Protein AF-A0A7J3S0I8-F1 (afdb_monomer)

Foldseek 3Di:
DDDPPDPPPFDFQFQDVVCDPVSVVVRVVSVCVRVVVVQWPDKDFPDWDDDPQKIKTKMKTWHWQALCDPLLVVCHQATEIDMWIKIFMAGNRRGTDDMDTGDCDPVNSVVVSVVNSVCVVVVQEAEDDAPDDDDLVVSVVVNNQKYWDQDPVRHTYIDGSDD

Mean predicted aligned error: 7.61 Å

Secondary structure (DSSP, 8-state):
-------------B--SS--HHHHHHHHHHHHHHTT-TTEEEEEEEEEEEETTEEEEEEEEEEEEE---GGGGGGTT-EEEEEEEEEEEE-TTSBEEEEEEE---HHHHHHHHHHHHHHHHTT-EEEPPTT----HHHHHHTT--EEEEE-TTS-EEEEE---

pLDDT: mean 85.84, std 11.59, range [38.56, 96.19]

Solvent-accessible surface area (backbone atoms only — not comparable to full-atom values): 9451 Å² total; per-residue (Å²): 133,85,81,79,70,76,73,75,77,72,58,98,48,64,60,54,87,69,78,40,77,78,43,41,54,60,43,50,53,50,51,23,62,73,68,72,43,72,75,46,77,45,74,46,79,74,45,76,48,77,59,91,64,29,41,38,41,35,32,40,32,30,34,74,41,76,37,80,46,89,71,28,61,92,47,45,73,26,33,44,78,50,68,31,40,38,39,40,32,22,41,77,88,24,40,48,75,51,73,49,78,47,70,76,45,73,66,56,52,50,51,50,50,51,55,50,30,50,33,49,77,66,62,22,59,40,78,56,59,88,92,57,82,81,60,48,70,60,30,49,75,70,57,23,54,26,37,32,42,69,47,100,85,72,48,34,32,71,46,69,50,79,130

Nearest PDB structures (foldseek):
  5tph-assembly1_A  TM=5.596E-01  e=6.361E-02  synthetic construct
  4qa8-assembly1_A  TM=3.383E-01  e=7.679E-02  Mycobacterium tuberculosis variant bovis AF2122/97
  5iox-assembly1_A  TM=4.523E-01  e=4.737E-01  Xanthomonas campestris pv. campestris str. ATCC 33913
  3cnx-assembly1_B  TM=3.633E-01  e=4.448E-01  Streptomyces avermitilis
  3gkm-assembly1_A  TM=4.299E-01  e=1.006E+00  Xanthomonas campestris pv. campestris

Radius of gyration: 20.2 Å; Cα contacts (8 Å, |Δi|>4): 266; chains: 1; bounding box: 62×32×52 Å

Sequence (163 aa):
MPDNKEREKVPDIRLPIPLTEPGASGFLDAVKREFGLEEVVDMKIAGQAFRGAQTIVYLHFLRDIPLDDERMGGASGVVAQLGGSLTLTFDADGRLISYGLEDVTEEAIQMEKDAIAELVQGDKLYFAGPDEEIDTGELISKKKPFYVQEDELGKKRIFRTSA

Structure (mmCIF, N/CA/C/O backbone):
data_AF-A0A7J3S0I8-F1
#
_entry.id   AF-A0A7J3S0I8-F1
#
loop_
_atom_site.group_PDB
_atom_site.id
_atom_site.type_symbol
_atom_site.label_atom_id
_atom_site.label_alt_id
_atom_site.label_comp_id
_atom_site.label_asym_id
_atom_site.label_entity_id
_atom_site.label_seq_id
_atom_site.pdbx_PDB_ins_code
_atom_site.Cartn_x
_atom_site.Cartn_y
_atom_site.Cartn_z
_atom_site.occupancy
_atom_site.B_iso_or_equiv
_atom_site.auth_seq_id
_atom_site.auth_comp_id
_atom_site.auth_asym_id
_atom_site.auth_atom_id
_atom_site.pdbx_PDB_model_num
ATOM 1 N N . MET A 1 1 ? 38.806 -12.768 -2.638 1.00 38.56 1 MET A N 1
ATOM 2 C CA . MET A 1 1 ? 37.909 -13.207 -3.725 1.00 38.56 1 MET A CA 1
ATOM 3 C C . MET A 1 1 ? 36.570 -12.561 -3.443 1.00 38.56 1 MET A C 1
ATOM 5 O O . MET A 1 1 ? 36.117 -12.742 -2.323 1.00 38.56 1 MET A O 1
ATOM 9 N N . PRO A 1 2 ? 36.007 -11.717 -4.318 1.00 40.50 2 PRO A N 1
ATOM 10 C CA . PRO A 1 2 ? 34.693 -11.160 -4.047 1.00 40.50 2 PRO A CA 1
ATOM 11 C C . PRO A 1 2 ? 33.632 -12.227 -4.331 1.00 40.50 2 PRO A C 1
ATOM 13 O O . PRO A 1 2 ? 33.633 -12.838 -5.400 1.00 40.50 2 PRO A O 1
ATOM 16 N N . ASP A 1 3 ? 32.780 -12.450 -3.334 1.00 39.78 3 ASP A N 1
ATOM 17 C CA . ASP A 1 3 ? 31.555 -13.235 -3.383 1.00 39.78 3 ASP A CA 1
ATOM 18 C C . ASP A 1 3 ? 30.764 -12.967 -4.663 1.00 39.78 3 ASP A C 1
ATOM 20 O O . ASP A 1 3 ? 30.320 -11.850 -4.947 1.00 39.78 3 ASP A O 1
ATOM 24 N N . ASN A 1 4 ? 30.598 -14.031 -5.440 1.00 40.88 4 ASN A N 1
ATOM 25 C CA . ASN A 1 4 ? 29.730 -14.087 -6.597 1.00 40.88 4 ASN A CA 1
ATOM 26 C C . ASN A 1 4 ? 28.284 -14.077 -6.081 1.00 40.88 4 ASN A C 1
ATOM 28 O O . ASN A 1 4 ? 27.683 -15.136 -5.930 1.00 40.88 4 ASN A O 1
ATOM 32 N N . LYS A 1 5 ? 27.754 -12.888 -5.749 1.00 44.72 5 LYS A N 1
ATOM 33 C CA . LYS A 1 5 ? 26.318 -12.696 -5.509 1.00 44.72 5 LYS A CA 1
ATOM 34 C C . LYS A 1 5 ? 25.595 -13.261 -6.725 1.00 44.72 5 LYS A C 1
ATOM 36 O O . LYS A 1 5 ? 25.745 -12.718 -7.823 1.00 44.72 5 LYS A O 1
ATOM 41 N N . GLU A 1 6 ? 24.888 -14.372 -6.540 1.00 43.31 6 GLU A N 1
ATOM 42 C CA . GLU A 1 6 ? 23.960 -14.902 -7.529 1.00 43.31 6 GLU A CA 1
ATOM 43 C C . GLU A 1 6 ? 23.133 -13.724 -8.034 1.00 43.31 6 GLU A C 1
ATOM 45 O O . GLU A 1 6 ? 22.480 -13.029 -7.257 1.00 43.31 6 GLU A O 1
ATOM 50 N N . ARG A 1 7 ? 23.270 -13.404 -9.324 1.00 50.88 7 ARG A N 1
ATOM 51 C CA . ARG A 1 7 ? 22.432 -12.383 -9.940 1.00 50.88 7 ARG A CA 1
ATOM 52 C C . ARG A 1 7 ? 21.016 -12.921 -9.834 1.00 50.88 7 ARG A C 1
ATOM 54 O O . ARG A 1 7 ? 20.703 -13.873 -10.550 1.00 50.88 7 ARG A O 1
ATOM 61 N N . GLU A 1 8 ? 20.209 -12.356 -8.938 1.00 59.09 8 GLU A N 1
ATOM 62 C CA . GLU A 1 8 ? 18.772 -12.606 -8.921 1.00 59.09 8 GLU A CA 1
ATOM 63 C C . GLU A 1 8 ? 18.282 -12.497 -10.362 1.00 59.09 8 GLU A C 1
ATOM 65 O O . GLU A 1 8 ? 18.530 -11.509 -11.065 1.00 59.09 8 GLU A O 1
ATOM 70 N N . LYS A 1 9 ? 17.715 -13.597 -10.852 1.00 74.56 9 LYS A N 1
ATOM 71 C CA . LYS A 1 9 ? 17.260 -13.693 -12.227 1.00 74.56 9 LYS A CA 1
ATOM 72 C C . LYS A 1 9 ? 16.147 -12.667 -12.388 1.00 74.56 9 LYS A C 1
ATOM 74 O O . LYS A 1 9 ? 15.089 -12.819 -11.790 1.00 74.56 9 LYS A O 1
ATOM 79 N N . VAL A 1 10 ? 16.399 -11.631 -13.185 1.00 81.25 10 VAL A N 1
ATOM 80 C CA . VAL A 1 10 ? 15.399 -10.598 -13.461 1.00 81.25 10 VAL A CA 1
ATOM 81 C C . VAL A 1 10 ? 14.159 -11.276 -14.063 1.00 81.25 10 VAL A C 1
ATOM 83 O O . VAL A 1 10 ? 14.316 -12.019 -15.042 1.00 81.25 10 VAL A O 1
ATOM 86 N N . PRO A 1 11 ? 12.959 -11.078 -13.485 1.00 83.19 11 PRO A N 1
ATOM 87 C CA . PRO A 1 11 ? 11.741 -11.694 -13.994 1.00 83.19 11 PRO A CA 1
ATOM 88 C C . PRO A 1 11 ? 11.449 -11.309 -15.445 1.00 83.19 11 PRO A C 1
ATOM 90 O O . PRO A 1 11 ? 11.776 -10.202 -15.884 1.00 83.19 11 PRO A O 1
ATOM 93 N N . ASP A 1 12 ? 10.808 -12.203 -16.203 1.00 87.31 12 ASP A N 1
ATOM 94 C CA . ASP A 1 12 ? 10.492 -11.945 -17.613 1.00 87.31 12 ASP A CA 1
ATOM 95 C C . ASP A 1 12 ? 9.204 -11.127 -17.752 1.00 87.31 12 ASP A C 1
ATOM 97 O O . ASP A 1 12 ? 8.160 -11.606 -18.191 1.00 87.31 12 ASP A O 1
ATOM 101 N N . ILE A 1 13 ? 9.289 -9.860 -17.353 1.00 87.81 13 ILE A N 1
ATOM 102 C CA . ILE A 1 13 ? 8.212 -8.883 -17.496 1.00 87.81 13 ILE A CA 1
ATOM 103 C C . ILE A 1 13 ? 8.483 -8.027 -18.733 1.00 87.81 13 ILE A C 1
ATOM 105 O O . ILE A 1 13 ? 9.618 -7.619 -19.018 1.00 87.81 13 ILE A O 1
ATOM 109 N N . ARG A 1 14 ? 7.416 -7.749 -19.486 1.00 88.94 14 ARG A N 1
ATOM 110 C CA . ARG A 1 14 ? 7.434 -6.838 -20.631 1.00 88.94 14 ARG A CA 1
ATOM 111 C C . ARG A 1 14 ? 6.562 -5.630 -20.346 1.00 88.94 14 ARG A C 1
ATOM 113 O O . ARG A 1 14 ? 5.413 -5.776 -19.937 1.00 88.94 14 ARG A O 1
ATOM 120 N N . LEU A 1 15 ? 7.113 -4.449 -20.591 1.00 87.06 15 LEU A N 1
ATOM 121 C CA . LEU A 1 15 ? 6.359 -3.208 -20.544 1.00 87.06 15 LEU A CA 1
ATOM 122 C C . LEU A 1 15 ? 5.409 -3.154 -21.752 1.00 87.06 15 LEU A C 1
ATOM 124 O O . LEU A 1 15 ? 5.890 -3.192 -22.888 1.00 87.06 15 LEU A O 1
ATOM 128 N N . PRO A 1 16 ? 4.083 -3.042 -21.559 1.00 79.38 16 PRO A N 1
ATOM 129 C CA . PRO A 1 16 ? 3.187 -2.798 -22.676 1.00 79.38 16 PRO A CA 1
ATOM 130 C C . PRO A 1 16 ? 3.423 -1.383 -23.210 1.00 79.38 16 PRO A C 1
ATOM 132 O O . PRO A 1 16 ? 3.411 -0.404 -22.462 1.00 79.38 16 PRO A O 1
ATOM 135 N N . ILE A 1 17 ? 3.635 -1.271 -24.520 1.00 68.56 17 ILE A N 1
ATOM 136 C CA . ILE A 1 17 ? 3.757 0.013 -25.210 1.00 68.56 17 ILE A CA 1
ATOM 137 C C . ILE A 1 17 ? 2.512 0.181 -26.093 1.00 68.56 17 ILE A C 1
ATOM 139 O O . ILE A 1 17 ? 2.375 -0.568 -27.063 1.00 68.56 17 ILE A O 1
ATOM 143 N N . PRO A 1 18 ? 1.611 1.146 -25.813 1.00 67.69 18 PRO A N 1
ATOM 144 C CA . PRO A 1 18 ? 1.590 2.081 -24.678 1.00 67.69 18 PRO A CA 1
ATOM 145 C C . PRO A 1 18 ? 0.972 1.494 -23.390 1.00 67.69 18 PRO A C 1
ATOM 147 O O . PRO A 1 18 ? 0.115 0.608 -23.440 1.00 67.69 18 PRO A O 1
ATOM 150 N N . LEU A 1 19 ? 1.338 2.069 -22.237 1.00 75.12 19 LEU A N 1
ATOM 151 C CA . LEU A 1 19 ? 0.791 1.748 -20.911 1.00 75.12 19 LEU A CA 1
ATOM 152 C C . LEU A 1 19 ? -0.619 2.364 -20.736 1.00 75.12 19 LEU A C 1
ATOM 154 O O . LEU A 1 19 ? -0.815 3.340 -20.021 1.00 75.12 19 LEU A O 1
ATOM 158 N N . THR A 1 20 ? -1.590 1.844 -21.486 1.00 72.50 20 THR A N 1
ATOM 159 C CA . THR A 1 20 ? -3.014 2.250 -21.456 1.00 72.50 20 THR A CA 1
ATOM 160 C C . THR A 1 20 ? -3.809 1.390 -20.476 1.00 72.50 20 THR A C 1
ATOM 162 O O . THR A 1 20 ? -3.342 0.310 -20.138 1.00 72.50 20 THR A O 1
ATOM 165 N N . GLU A 1 21 ? -5.006 1.807 -20.042 1.00 65.50 21 GLU A N 1
ATOM 166 C CA . GLU A 1 21 ? -5.807 1.072 -19.036 1.00 65.50 21 GLU A CA 1
ATOM 167 C C . GLU A 1 21 ? -5.938 -0.448 -19.291 1.00 65.50 21 GLU A C 1
ATOM 169 O O . GLU A 1 21 ? -5.668 -1.215 -18.364 1.00 65.50 21 GLU A O 1
ATOM 174 N N . PRO A 1 22 ? -6.230 -0.941 -20.516 1.00 62.62 22 PRO A N 1
ATOM 175 C CA . PRO A 1 22 ? -6.281 -2.386 -20.764 1.00 62.62 22 PRO A CA 1
ATOM 176 C C . PRO A 1 22 ? -4.905 -3.064 -20.654 1.00 62.62 22 PRO A C 1
ATOM 178 O O . PRO A 1 22 ? -4.798 -4.189 -20.171 1.00 62.62 22 PRO A O 1
ATOM 181 N N . GLY A 1 23 ? -3.841 -2.380 -21.089 1.00 69.56 23 GLY A N 1
ATOM 182 C CA . GLY A 1 23 ? -2.463 -2.869 -20.983 1.00 69.56 23 GLY A CA 1
ATOM 183 C C . GLY A 1 23 ? -1.920 -2.816 -19.553 1.00 69.56 23 GLY A C 1
ATOM 184 O O . GLY A 1 23 ? -1.122 -3.667 -19.169 1.00 69.56 23 GLY A O 1
ATOM 185 N N . ALA A 1 24 ? -2.383 -1.859 -18.749 1.00 82.44 24 ALA A N 1
ATOM 186 C CA . ALA A 1 24 ? -1.980 -1.670 -17.365 1.00 82.44 24 ALA A CA 1
ATOM 187 C C . ALA A 1 24 ? -2.467 -2.816 -16.471 1.00 82.44 24 ALA A C 1
ATOM 189 O O . ALA A 1 24 ? -1.680 -3.303 -15.668 1.00 82.44 24 ALA A O 1
ATOM 190 N N . SER A 1 25 ? -3.702 -3.304 -16.646 1.00 84.69 25 SER A N 1
ATOM 191 C CA . SER A 1 25 ? -4.217 -4.424 -15.839 1.00 84.69 25 SER A CA 1
ATOM 192 C C . SER A 1 25 ? -3.381 -5.692 -16.028 1.00 84.69 25 SER A C 1
ATOM 194 O O . SER A 1 25 ? -2.850 -6.227 -15.061 1.00 84.69 25 SER A O 1
ATOM 196 N N . GLY A 1 26 ? -3.178 -6.131 -17.277 1.00 87.31 26 GLY A N 1
ATOM 197 C CA . GLY A 1 26 ? -2.395 -7.343 -17.549 1.00 87.31 26 GLY A CA 1
ATOM 198 C C . GLY A 1 26 ? -0.922 -7.214 -17.145 1.00 87.31 26 GLY A C 1
ATOM 199 O O . GLY A 1 26 ? -0.294 -8.192 -16.743 1.00 87.31 26 GLY A O 1
ATOM 200 N N . PHE A 1 27 ? -0.372 -5.999 -17.208 1.00 91.31 27 PHE A N 1
ATOM 201 C CA . PHE A 1 27 ? 0.960 -5.702 -16.692 1.00 91.31 27 PHE A CA 1
ATOM 202 C C . PHE A 1 27 ? 1.034 -5.835 -15.167 1.00 91.31 27 PHE A C 1
ATOM 204 O O . PHE A 1 27 ? 1.941 -6.495 -14.667 1.00 91.31 27 PHE A O 1
ATOM 211 N N . LEU A 1 28 ? 0.085 -5.250 -14.433 1.00 92.06 28 LEU A N 1
ATOM 212 C CA . LEU A 1 28 ? 0.030 -5.344 -12.974 1.00 92.06 28 LEU A CA 1
ATOM 213 C C . LEU A 1 28 ? -0.180 -6.789 -12.506 1.00 92.06 28 LEU A C 1
ATOM 215 O O . LEU A 1 28 ? 0.474 -7.212 -11.558 1.00 92.06 28 LEU A O 1
ATOM 219 N N . ASP A 1 29 ? -1.002 -7.571 -13.207 1.00 90.50 29 ASP A N 1
ATOM 220 C CA . ASP A 1 29 ? -1.190 -8.998 -12.913 1.00 90.50 29 ASP A CA 1
ATOM 221 C C . ASP A 1 29 ? 0.108 -9.795 -13.104 1.00 90.50 29 ASP A C 1
ATOM 223 O O . ASP A 1 29 ? 0.473 -10.621 -12.263 1.00 90.50 29 ASP A O 1
ATOM 227 N N . ALA A 1 30 ? 0.845 -9.523 -14.188 1.00 91.25 30 ALA A N 1
ATOM 228 C CA . ALA A 1 30 ? 2.152 -10.132 -14.410 1.00 91.25 30 ALA A CA 1
ATOM 229 C C . ALA A 1 30 ? 3.139 -9.743 -13.301 1.00 91.25 30 ALA A C 1
ATOM 231 O O . ALA A 1 30 ? 3.802 -10.613 -12.747 1.00 91.25 30 ALA A O 1
ATOM 232 N N . VAL A 1 31 ? 3.194 -8.463 -12.922 1.00 93.19 31 VAL A N 1
ATOM 233 C CA . VAL A 1 31 ? 4.029 -7.991 -11.808 1.00 93.19 31 VAL A CA 1
ATOM 234 C C . VAL A 1 31 ? 3.668 -8.712 -10.509 1.00 93.19 31 VAL A C 1
ATOM 236 O O . VAL A 1 31 ? 4.564 -9.226 -9.844 1.00 93.19 31 VAL A O 1
ATOM 239 N N . LYS A 1 32 ? 2.380 -8.812 -10.157 1.00 92.25 32 LYS A N 1
ATOM 240 C CA . LYS A 1 32 ? 1.956 -9.508 -8.935 1.00 92.25 32 LYS A CA 1
ATOM 241 C C . LYS A 1 32 ? 2.463 -10.942 -8.893 1.00 92.25 32 LYS A C 1
ATOM 243 O O . LYS A 1 32 ? 3.060 -11.346 -7.901 1.00 92.25 32 LYS A O 1
ATOM 248 N N . ARG A 1 33 ? 2.273 -11.688 -9.981 1.00 91.38 33 ARG A N 1
ATOM 249 C CA . ARG A 1 33 ? 2.690 -13.090 -10.068 1.00 91.38 33 ARG A CA 1
ATOM 250 C C . ARG A 1 33 ? 4.206 -13.252 -9.981 1.00 91.38 33 ARG A C 1
ATOM 252 O O . ARG A 1 33 ? 4.689 -14.078 -9.217 1.00 91.38 33 ARG A O 1
ATOM 259 N N . GLU A 1 34 ? 4.957 -12.483 -10.763 1.00 91.75 34 GLU A N 1
ATOM 260 C CA . GLU A 1 34 ? 6.413 -12.646 -10.849 1.00 91.75 34 GLU A CA 1
ATOM 261 C C . GLU A 1 34 ? 7.146 -12.218 -9.565 1.00 91.75 34 GLU A C 1
ATOM 263 O O . GLU A 1 34 ? 8.231 -12.723 -9.288 1.00 91.75 34 GLU A O 1
ATOM 268 N N . PHE A 1 35 ? 6.559 -11.311 -8.774 1.00 89.62 35 PHE A N 1
ATOM 269 C CA . PHE A 1 35 ? 7.125 -10.847 -7.501 1.00 89.62 35 PHE A CA 1
ATOM 270 C C . PHE A 1 35 ? 6.460 -11.464 -6.258 1.00 89.62 35 PHE A C 1
ATOM 272 O O . PHE A 1 35 ? 6.778 -11.053 -5.145 1.00 89.62 35 PHE A O 1
ATOM 279 N N . GLY A 1 36 ? 5.543 -12.430 -6.411 1.00 88.81 36 GLY A N 1
ATOM 280 C CA . GLY A 1 36 ? 4.849 -13.056 -5.274 1.00 88.81 36 GLY A CA 1
ATOM 281 C C . GLY A 1 36 ? 3.980 -12.081 -4.465 1.00 88.81 36 GLY A C 1
ATOM 282 O O . GLY A 1 36 ? 3.847 -12.209 -3.251 1.00 88.81 36 GLY A O 1
ATOM 283 N N . LEU A 1 37 ? 3.406 -11.076 -5.128 1.00 87.94 37 LEU A N 1
ATOM 284 C CA . LEU A 1 37 ? 2.558 -10.033 -4.539 1.00 87.94 37 LEU A CA 1
ATOM 285 C C . LEU A 1 37 ? 1.064 -10.340 -4.750 1.00 87.94 37 LEU A C 1
ATOM 287 O O . LEU A 1 37 ? 0.258 -9.444 -4.988 1.00 87.94 37 LEU A O 1
ATOM 291 N N . GLU A 1 38 ? 0.680 -11.614 -4.715 1.00 81.88 38 GLU A N 1
ATOM 292 C CA . GLU A 1 38 ? -0.698 -12.063 -4.976 1.00 81.88 38 GLU A CA 1
ATOM 293 C C . GLU A 1 38 ? -1.667 -11.619 -3.870 1.00 81.88 38 GLU A C 1
ATOM 295 O O . GLU A 1 38 ? -2.832 -11.334 -4.135 1.00 81.88 38 GLU A O 1
ATOM 300 N N . GLU A 1 39 ? -1.161 -11.478 -2.644 1.00 81.69 39 GLU A N 1
ATOM 301 C CA . GLU A 1 39 ? -1.919 -11.036 -1.466 1.00 81.69 39 GLU A CA 1
ATOM 302 C C . GLU A 1 39 ? -2.086 -9.507 -1.384 1.00 81.69 39 GLU A C 1
ATOM 304 O O . GLU A 1 39 ? -2.710 -8.983 -0.460 1.00 81.69 39 GLU A O 1
ATOM 309 N N . VAL A 1 40 ? -1.535 -8.766 -2.349 1.00 86.00 40 VAL A N 1
ATOM 310 C CA . VAL A 1 40 ? -1.699 -7.315 -2.437 1.00 86.00 40 VAL A CA 1
ATOM 311 C C . VAL A 1 40 ? -3.115 -6.957 -2.880 1.00 86.00 40 VAL A C 1
ATOM 313 O O . VAL A 1 40 ? -3.564 -7.334 -3.971 1.00 86.00 40 VAL A O 1
ATOM 316 N N . VAL A 1 41 ? -3.775 -6.132 -2.069 1.00 82.88 41 VAL A N 1
ATOM 317 C CA . VAL A 1 41 ? -5.183 -5.748 -2.238 1.00 82.88 41 VAL A CA 1
ATOM 318 C C . VAL A 1 41 ? -5.397 -4.518 -3.115 1.00 82.88 41 VAL A C 1
ATOM 320 O O . VAL A 1 41 ? -6.428 -4.408 -3.765 1.00 82.88 41 VAL A O 1
ATOM 323 N N . ASP A 1 42 ? -4.414 -3.625 -3.196 1.00 86.38 42 ASP A N 1
ATOM 324 C CA . ASP A 1 42 ? -4.417 -2.479 -4.110 1.00 86.38 42 ASP A CA 1
ATOM 325 C C . ASP A 1 42 ? -3.011 -2.362 -4.687 1.00 86.38 42 ASP A C 1
ATOM 327 O O . ASP A 1 42 ? -2.068 -2.188 -3.926 1.00 86.38 42 ASP A O 1
ATOM 331 N N . MET A 1 43 ? -2.849 -2.510 -6.002 1.00 92.19 43 MET A N 1
ATOM 332 C CA . MET A 1 43 ? -1.589 -2.242 -6.697 1.00 92.19 43 MET A CA 1
ATOM 333 C C . MET A 1 43 ? -1.877 -1.287 -7.839 1.00 92.19 43 MET A C 1
ATOM 335 O O . MET A 1 43 ? -2.749 -1.553 -8.664 1.00 92.19 43 MET A O 1
ATOM 339 N N . LYS A 1 44 ? -1.103 -0.208 -7.925 1.00 92.62 44 LYS A N 1
ATOM 340 C CA . LYS A 1 44 ? -1.288 0.809 -8.957 1.00 92.62 44 LYS A CA 1
ATOM 341 C C . LYS A 1 44 ? 0.022 1.396 -9.434 1.00 92.62 44 LYS A C 1
ATOM 343 O O . LYS A 1 44 ? 1.003 1.472 -8.694 1.00 92.62 44 LYS A O 1
ATOM 348 N N . ILE A 1 45 ? 0.002 1.873 -10.673 1.00 93.06 45 ILE A N 1
ATOM 349 C CA . ILE A 1 45 ? 1.079 2.686 -11.230 1.00 93.06 45 ILE A CA 1
ATOM 350 C C . ILE A 1 45 ? 1.001 4.073 -10.593 1.00 93.06 45 ILE A C 1
ATOM 352 O O . ILE A 1 45 ? 0.056 4.822 -10.823 1.00 93.06 45 ILE A O 1
ATOM 356 N N . A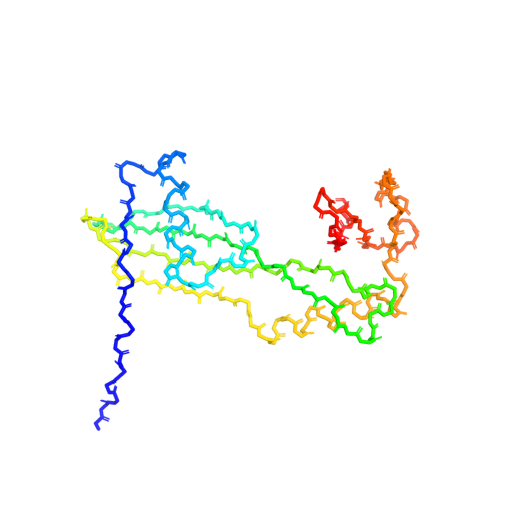LA A 1 46 ? 2.000 4.403 -9.783 1.00 92.75 46 ALA A N 1
ATOM 357 C CA . ALA A 1 46 ? 2.156 5.713 -9.164 1.00 92.75 46 ALA A CA 1
ATOM 358 C C . ALA A 1 46 ? 2.780 6.730 -10.132 1.00 92.75 46 ALA A C 1
ATOM 360 O O . ALA A 1 46 ? 2.537 7.930 -10.021 1.00 92.75 46 ALA A O 1
ATOM 361 N N . GLY A 1 47 ? 3.576 6.263 -11.098 1.00 91.12 47 GLY A N 1
ATOM 362 C CA . GLY A 1 47 ? 4.164 7.131 -12.108 1.00 91.12 47 GLY A CA 1
ATOM 363 C C . GLY A 1 47 ? 5.065 6.408 -13.098 1.00 91.12 47 GLY A C 1
ATOM 364 O O . GLY A 1 47 ? 5.365 5.221 -12.966 1.00 91.12 47 GLY A O 1
ATOM 365 N N . GLN A 1 48 ? 5.526 7.166 -14.089 1.00 92.50 48 GLN A N 1
ATOM 366 C CA . GLN A 1 48 ? 6.429 6.701 -15.134 1.00 92.50 48 GLN A CA 1
ATOM 367 C C . GLN A 1 48 ? 7.454 7.792 -15.459 1.00 92.50 48 GLN A C 1
ATOM 369 O O . GLN A 1 48 ? 7.118 8.975 -15.509 1.00 92.50 48 GLN A O 1
ATOM 374 N N . ALA A 1 49 ? 8.704 7.401 -15.695 1.00 92.38 49 ALA A N 1
ATOM 375 C CA . ALA A 1 49 ? 9.773 8.297 -16.116 1.00 92.38 49 ALA A CA 1
ATOM 376 C C . ALA A 1 49 ? 10.568 7.696 -17.279 1.00 92.38 49 ALA A C 1
ATOM 378 O O . ALA A 1 49 ? 10.746 6.484 -17.365 1.00 92.38 49 ALA A O 1
ATOM 379 N N . PHE A 1 50 ? 11.101 8.556 -18.146 1.00 92.81 50 PHE A N 1
ATO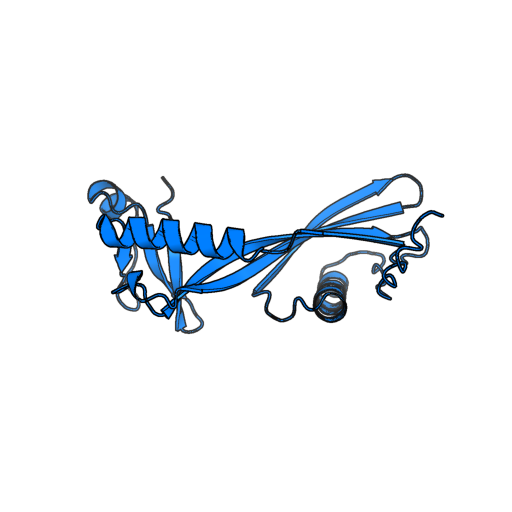M 380 C CA . PHE A 1 50 ? 11.942 8.164 -19.277 1.00 92.81 50 PHE A CA 1
ATOM 381 C C . PHE A 1 50 ? 13.356 8.703 -19.062 1.00 92.81 50 PHE A C 1
ATOM 383 O O . PHE A 1 50 ? 13.539 9.898 -18.820 1.00 92.81 50 PHE A O 1
ATOM 390 N N . ARG A 1 51 ? 14.368 7.833 -19.121 1.00 90.38 51 ARG A N 1
ATOM 391 C CA . ARG A 1 51 ? 15.781 8.204 -18.947 1.00 90.38 51 ARG A CA 1
ATOM 392 C C . ARG A 1 51 ? 16.613 7.634 -20.086 1.00 90.38 51 ARG A C 1
ATOM 394 O O . ARG A 1 51 ? 17.022 6.476 -20.065 1.00 90.38 51 ARG A O 1
ATOM 401 N N . GLY A 1 52 ? 16.865 8.462 -21.097 1.00 91.06 52 GLY A N 1
ATOM 402 C CA . GLY A 1 52 ? 17.523 8.014 -22.322 1.00 91.06 52 GLY A CA 1
ATOM 403 C C . GLY A 1 52 ? 16.693 6.929 -23.008 1.00 91.06 52 GLY A C 1
ATOM 404 O O . GLY A 1 52 ? 15.551 7.173 -23.377 1.00 91.06 52 GLY A O 1
ATOM 405 N N . ALA A 1 53 ? 17.268 5.736 -23.146 1.00 90.69 53 ALA A N 1
ATOM 406 C CA . ALA A 1 53 ? 16.614 4.567 -23.733 1.00 90.69 53 ALA A CA 1
ATOM 407 C C . ALA A 1 53 ? 15.796 3.737 -22.722 1.00 90.69 53 ALA A C 1
ATOM 409 O O . ALA A 1 53 ? 15.220 2.722 -23.095 1.00 90.69 53 ALA A O 1
ATOM 410 N N . GLN A 1 54 ? 15.785 4.127 -21.444 1.00 94.06 54 GLN A N 1
ATOM 411 C CA . GLN A 1 54 ? 15.129 3.375 -20.380 1.00 94.06 54 GLN A CA 1
ATOM 412 C C . GLN A 1 54 ? 13.779 3.973 -20.008 1.00 94.06 54 GLN A C 1
ATOM 414 O O . GLN A 1 54 ? 13.602 5.195 -19.991 1.00 94.06 54 GLN A O 1
ATOM 419 N N . THR A 1 55 ? 12.865 3.094 -19.612 1.00 94.56 55 THR A N 1
ATOM 420 C CA . THR A 1 55 ? 11.587 3.469 -19.005 1.00 94.56 55 THR A CA 1
ATOM 421 C C . THR A 1 55 ? 11.539 2.963 -17.573 1.00 94.56 55 THR A C 1
ATOM 423 O O . THR A 1 55 ? 11.781 1.788 -17.327 1.00 94.56 55 THR A O 1
ATOM 426 N N . ILE A 1 56 ? 11.225 3.840 -16.626 1.00 94.94 56 ILE A N 1
ATOM 427 C CA . ILE A 1 56 ? 11.085 3.514 -15.208 1.00 94.94 56 ILE A CA 1
ATOM 428 C C . ILE A 1 56 ? 9.607 3.609 -14.849 1.00 94.94 56 ILE A C 1
ATOM 430 O O . ILE A 1 56 ? 8.970 4.621 -15.136 1.00 94.94 56 ILE A O 1
ATOM 434 N N . VAL A 1 57 ? 9.074 2.567 -14.224 1.00 94.88 57 VAL A N 1
ATOM 435 C CA . VAL A 1 57 ? 7.701 2.506 -13.723 1.00 94.88 57 VAL A CA 1
ATOM 436 C C . VAL A 1 57 ? 7.745 2.409 -12.205 1.00 94.88 57 VAL A C 1
ATOM 438 O O . VAL A 1 57 ? 8.431 1.549 -11.655 1.00 94.88 57 VAL A O 1
ATOM 441 N N . TYR A 1 58 ? 7.008 3.294 -11.542 1.00 94.81 58 TYR A N 1
ATOM 442 C CA . TYR A 1 58 ? 6.852 3.314 -10.093 1.00 94.81 58 TYR A CA 1
ATOM 443 C C . TYR A 1 58 ? 5.487 2.742 -9.745 1.00 94.81 58 TYR A C 1
ATOM 445 O O . TYR A 1 58 ? 4.470 3.239 -10.234 1.00 94.81 58 TYR A O 1
ATOM 453 N N . LEU A 1 59 ? 5.460 1.711 -8.910 1.00 95.31 59 LEU A N 1
ATOM 454 C CA . LEU A 1 59 ? 4.246 1.072 -8.426 1.00 95.31 59 LEU A CA 1
ATOM 455 C C . LEU A 1 59 ? 4.146 1.235 -6.916 1.00 95.31 59 LEU A C 1
ATOM 457 O O . LEU A 1 59 ? 5.139 1.076 -6.206 1.00 95.31 59 LEU A O 1
ATOM 461 N N . HIS A 1 60 ? 2.941 1.514 -6.436 1.00 94.69 60 HIS A N 1
ATOM 462 C CA . HIS A 1 60 ? 2.609 1.440 -5.018 1.00 94.69 60 HIS A CA 1
ATOM 463 C C . HIS A 1 60 ? 1.641 0.293 -4.807 1.00 94.69 60 HIS A C 1
ATOM 465 O O . HIS A 1 60 ? 0.774 0.045 -5.655 1.00 94.69 60 HIS A O 1
ATOM 471 N N . PHE A 1 61 ? 1.768 -0.369 -3.665 1.00 94.06 61 PHE A N 1
ATOM 472 C CA . PHE A 1 61 ? 0.836 -1.404 -3.285 1.00 94.06 61 PHE A CA 1
ATOM 473 C C . PHE A 1 61 ? 0.477 -1.391 -1.803 1.00 94.06 61 PHE A C 1
ATOM 475 O O . PHE A 1 61 ? 1.224 -0.855 -0.992 1.00 94.06 61 PHE A O 1
ATOM 482 N N . LEU A 1 62 ? -0.664 -1.992 -1.464 1.00 91.94 62 LEU A N 1
ATOM 483 C CA . LEU A 1 62 ? -1.127 -2.214 -0.096 1.00 91.94 62 LEU A CA 1
ATOM 484 C C . LEU A 1 62 ? -1.260 -3.712 0.191 1.00 91.94 62 LEU A C 1
ATOM 486 O O . LEU A 1 62 ? -1.794 -4.462 -0.629 1.00 91.94 62 LEU A O 1
ATOM 490 N N . ARG A 1 63 ? -0.833 -4.132 1.380 1.00 90.19 63 ARG A N 1
ATOM 491 C CA 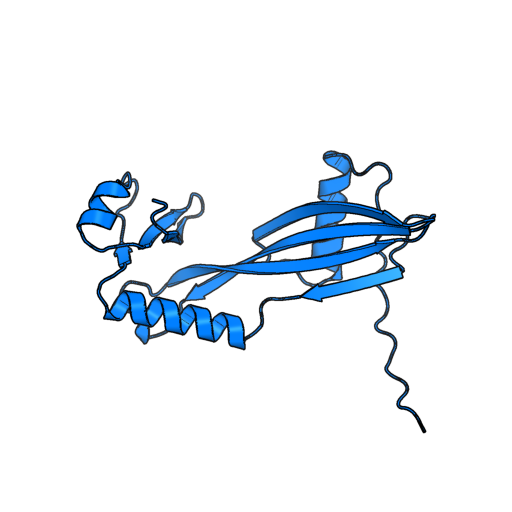. ARG A 1 63 ? -1.081 -5.466 1.937 1.00 90.19 63 ARG A CA 1
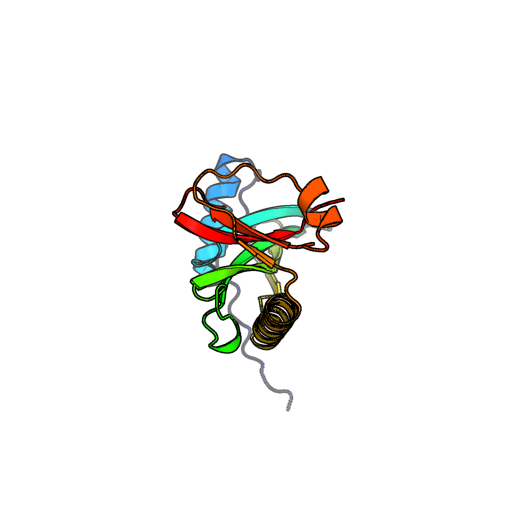ATOM 492 C C . ARG A 1 63 ? -2.057 -5.366 3.102 1.00 90.19 63 ARG A C 1
ATOM 494 O O . ARG A 1 63 ? -1.938 -4.469 3.935 1.00 90.19 63 ARG A O 1
ATOM 501 N N . ASP A 1 64 ? -2.989 -6.310 3.151 1.00 89.56 64 ASP A N 1
ATOM 502 C CA . ASP A 1 64 ? -3.853 -6.528 4.308 1.00 89.56 64 ASP A CA 1
ATOM 503 C C . ASP A 1 64 ? -3.054 -7.286 5.381 1.00 89.56 64 ASP A C 1
ATOM 505 O O . ASP A 1 64 ? -2.582 -8.397 5.148 1.00 89.56 64 ASP A O 1
ATOM 509 N N . ILE A 1 65 ? -2.899 -6.681 6.555 1.00 87.69 65 ILE A N 1
ATOM 510 C CA . ILE A 1 65 ? -2.179 -7.236 7.698 1.00 87.69 65 ILE A CA 1
ATOM 511 C C . ILE A 1 65 ? -3.188 -7.538 8.806 1.00 87.69 65 ILE A C 1
ATOM 513 O O . ILE A 1 65 ? -3.779 -6.606 9.361 1.00 87.69 65 ILE A O 1
ATOM 517 N N . PRO A 1 66 ? -3.406 -8.816 9.151 1.00 87.56 66 PRO A N 1
ATOM 518 C CA . PRO A 1 66 ? -4.310 -9.167 10.230 1.00 87.56 66 PRO A CA 1
ATOM 519 C C . PRO A 1 66 ? -3.728 -8.757 11.588 1.00 87.56 66 PRO A C 1
ATOM 521 O O . PRO A 1 66 ? -2.566 -9.032 11.919 1.00 87.56 66 PRO A O 1
ATOM 524 N N . LEU A 1 67 ? -4.563 -8.117 12.402 1.00 85.56 67 LEU A N 1
ATOM 525 C CA . LEU A 1 67 ? -4.263 -7.732 13.776 1.00 85.56 67 LEU A CA 1
ATOM 526 C C . LEU A 1 67 ? -4.752 -8.818 14.741 1.00 85.56 67 LEU A C 1
ATOM 528 O O . LEU A 1 67 ? -5.600 -8.600 15.606 1.00 85.56 67 LEU A O 1
ATOM 532 N N . ASP A 1 68 ? -4.196 -10.015 14.577 1.00 81.19 68 ASP A N 1
ATOM 533 C CA . ASP A 1 68 ? -4.471 -11.164 15.439 1.00 81.19 68 ASP A CA 1
ATOM 534 C C . ASP A 1 68 ? -3.435 -11.217 16.565 1.00 81.19 68 ASP A C 1
ATOM 536 O O . ASP A 1 68 ? -2.466 -11.974 16.528 1.00 81.19 68 ASP A O 1
ATOM 540 N N . ASP A 1 69 ? -3.602 -10.332 17.544 1.00 80.12 69 ASP A N 1
ATOM 541 C CA . ASP A 1 69 ? -2.762 -10.247 18.739 1.00 80.12 69 ASP A CA 1
ATOM 542 C C . ASP A 1 69 ? -3.669 -10.116 19.972 1.00 80.12 69 ASP A C 1
ATOM 544 O O . ASP A 1 69 ? -4.671 -9.400 19.949 1.00 80.12 69 ASP A O 1
ATOM 548 N N . GLU A 1 70 ? -3.347 -10.828 21.054 1.00 82.69 70 GLU A N 1
ATOM 549 C CA . GLU A 1 70 ? -4.146 -10.847 22.289 1.00 82.69 70 GLU A CA 1
ATOM 550 C C . GLU A 1 70 ? -4.324 -9.443 22.894 1.00 82.69 70 GLU A C 1
ATOM 552 O O . GLU A 1 70 ? -5.333 -9.154 23.541 1.00 82.69 70 GLU A O 1
ATOM 557 N N . ARG A 1 71 ? -3.373 -8.537 22.632 1.00 85.38 71 ARG A N 1
ATOM 558 C CA . ARG A 1 71 ? -3.402 -7.135 23.070 1.00 85.38 71 ARG A CA 1
ATOM 559 C C . ARG A 1 71 ? -4.452 -6.301 22.335 1.00 85.38 71 ARG A C 1
ATOM 561 O O . ARG A 1 71 ? -4.771 -5.206 22.795 1.00 85.38 71 ARG A O 1
ATOM 568 N N . MET A 1 72 ? -4.999 -6.798 21.224 1.00 82.75 72 MET A N 1
ATOM 569 C CA . MET A 1 72 ? -5.953 -6.060 20.392 1.00 82.75 72 MET A CA 1
ATOM 570 C C . MET A 1 72 ? -7.350 -6.000 21.002 1.00 82.75 72 MET A C 1
ATOM 572 O O . MET A 1 72 ? -8.129 -5.125 20.631 1.00 82.75 72 MET A O 1
ATOM 576 N N . GLY A 1 73 ? -7.693 -6.886 21.945 1.00 81.19 73 GLY A N 1
ATOM 577 C CA . GLY A 1 73 ? -9.013 -6.897 22.580 1.00 81.19 73 GLY A CA 1
ATOM 578 C C . GLY A 1 73 ? -10.147 -6.869 21.544 1.00 81.19 73 GLY A C 1
ATOM 579 O O . GLY A 1 73 ? -10.246 -7.755 20.699 1.00 81.19 73 GLY A O 1
ATOM 580 N N . GLY A 1 74 ? -10.978 -5.820 21.574 1.00 75.81 74 GLY A N 1
ATOM 581 C CA . GLY A 1 74 ? -12.068 -5.617 20.607 1.00 75.81 74 GLY A CA 1
ATOM 582 C C . GLY A 1 74 ? -11.626 -5.386 19.152 1.00 75.81 74 GLY A C 1
ATOM 583 O O . GLY A 1 74 ? -12.450 -5.515 18.252 1.00 75.81 74 GLY A O 1
ATOM 584 N N . ALA A 1 75 ? -10.345 -5.083 18.916 1.00 78.56 75 ALA A N 1
ATOM 585 C CA . ALA A 1 75 ? -9.738 -4.951 17.589 1.00 78.56 75 ALA A CA 1
ATOM 586 C C . ALA A 1 75 ? -9.160 -6.266 17.036 1.00 78.56 75 ALA A C 1
ATOM 588 O O . ALA A 1 75 ? -8.567 -6.263 15.961 1.00 78.56 75 ALA A O 1
ATOM 589 N N . SER A 1 76 ? -9.330 -7.395 17.730 1.00 80.69 76 SER A N 1
ATOM 590 C CA . SER A 1 76 ? -8.981 -8.702 17.163 1.00 80.69 76 SER A CA 1
ATOM 591 C C . SER A 1 76 ? -9.812 -8.985 15.900 1.00 80.69 76 SER A C 1
ATOM 593 O O . SER A 1 76 ? -11.011 -8.691 15.854 1.00 80.69 76 SER A O 1
ATOM 595 N N . GLY A 1 77 ? -9.168 -9.520 14.858 1.00 82.06 77 GLY A N 1
ATOM 596 C CA . GLY A 1 77 ? -9.781 -9.744 13.545 1.00 82.06 77 GLY A CA 1
ATOM 597 C C . GLY A 1 77 ? -9.934 -8.483 12.685 1.00 82.06 77 GLY A C 1
ATOM 598 O O . GLY A 1 77 ? -10.556 -8.535 11.624 1.00 82.06 77 GLY A O 1
ATOM 599 N N . VAL A 1 78 ? -9.390 -7.345 13.126 1.00 87.88 78 VAL A N 1
ATOM 600 C CA . VAL A 1 78 ? -9.265 -6.142 12.298 1.00 87.88 78 VAL A CA 1
ATOM 601 C C . VAL A 1 78 ? -8.050 -6.273 11.381 1.00 87.88 78 VAL A C 1
ATOM 603 O O . VAL A 1 78 ? -7.038 -6.871 11.738 1.00 87.88 78 VAL A O 1
ATOM 606 N N . VAL A 1 79 ? -8.147 -5.699 10.189 1.00 89.88 79 VAL A N 1
ATOM 607 C CA . VAL A 1 79 ? -7.093 -5.682 9.179 1.00 89.88 79 VAL A CA 1
ATOM 608 C C . VAL A 1 79 ? -6.541 -4.264 9.045 1.00 89.88 79 VAL A C 1
ATOM 610 O O . VAL A 1 79 ? -7.286 -3.315 8.785 1.00 89.88 79 VAL A O 1
ATOM 613 N N . ALA A 1 80 ? -5.227 -4.120 9.205 1.00 87.56 80 ALA A N 1
ATOM 614 C CA . ALA A 1 80 ? -4.495 -2.901 8.874 1.00 87.56 80 ALA A CA 1
ATOM 615 C C . ALA A 1 80 ? -3.982 -2.967 7.429 1.00 87.56 80 ALA A C 1
ATOM 617 O O . ALA A 1 80 ? -3.665 -4.046 6.933 1.00 87.56 80 ALA A O 1
ATOM 618 N N . GLN A 1 81 ? -3.880 -1.825 6.749 1.00 89.38 81 GLN A N 1
ATOM 619 C CA . GLN A 1 81 ? -3.257 -1.752 5.426 1.00 89.38 81 GLN A CA 1
ATOM 620 C C . GLN A 1 81 ? -1.864 -1.146 5.539 1.00 89.38 81 GLN A C 1
ATOM 622 O O . GLN A 1 81 ? -1.729 0.019 5.908 1.00 89.38 81 GLN A O 1
ATOM 627 N N . LEU A 1 82 ? -0.840 -1.917 5.175 1.00 90.12 82 LEU A N 1
ATOM 628 C CA . LEU A 1 82 ? 0.533 -1.424 5.084 1.00 90.12 82 LEU A CA 1
ATOM 629 C C . LEU A 1 82 ? 0.967 -1.299 3.628 1.00 90.12 82 LEU A C 1
ATOM 631 O O . LEU A 1 82 ? 0.658 -2.151 2.794 1.00 90.12 82 LEU A O 1
ATOM 635 N N . GLY A 1 83 ? 1.658 -0.201 3.331 1.00 91.88 83 GLY A N 1
ATOM 636 C CA . GLY A 1 83 ? 2.109 0.126 1.986 1.00 91.88 83 GLY A CA 1
ATOM 637 C C . GLY A 1 83 ? 3.508 -0.394 1.682 1.00 91.88 83 GLY A C 1
ATOM 638 O O . GLY A 1 83 ? 4.387 -0.348 2.537 1.00 91.88 83 GLY A O 1
ATOM 639 N N . GLY A 1 84 ? 3.706 -0.822 0.440 1.00 93.25 84 GLY A N 1
ATOM 640 C CA . GLY A 1 84 ? 5.009 -1.114 -0.147 1.00 93.25 84 GLY A CA 1
ATOM 641 C C . GLY A 1 84 ? 5.185 -0.421 -1.498 1.00 93.25 84 GLY A C 1
ATOM 642 O O . GLY A 1 84 ? 4.232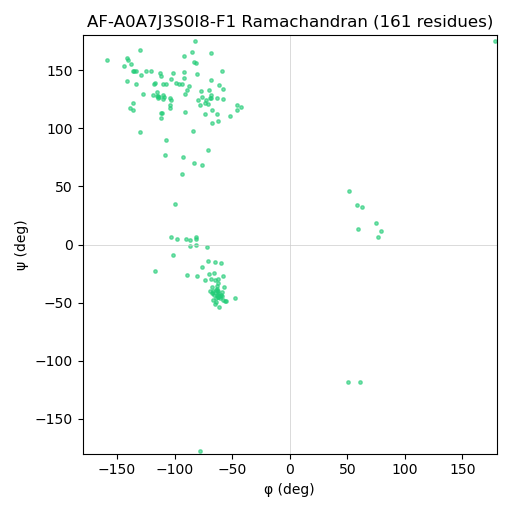 0.117 -2.082 1.00 93.25 84 GLY A O 1
ATOM 643 N N . SER A 1 85 ? 6.420 -0.412 -1.992 1.00 94.75 85 SER A N 1
ATOM 644 C CA . SER A 1 85 ? 6.781 0.222 -3.259 1.00 94.75 85 SER A CA 1
ATOM 645 C C . SER A 1 85 ? 7.572 -0.732 -4.153 1.00 94.75 85 SER A C 1
ATOM 647 O O . SER A 1 85 ? 8.333 -1.580 -3.689 1.00 94.75 85 SER A O 1
ATOM 649 N N . LEU A 1 86 ? 7.373 -0.622 -5.466 1.00 95.50 86 LEU A N 1
ATOM 650 C CA . LEU A 1 86 ? 8.132 -1.377 -6.457 1.00 95.50 86 LEU A CA 1
ATOM 651 C C . LEU A 1 86 ? 8.537 -0.453 -7.603 1.00 95.50 86 LEU A C 1
ATOM 653 O O . LEU A 1 86 ? 7.701 0.147 -8.276 1.00 95.50 86 LEU A O 1
ATOM 657 N N . THR A 1 87 ? 9.840 -0.353 -7.837 1.00 96.19 87 THR A N 1
ATOM 658 C CA . THR A 1 87 ? 10.411 0.363 -8.978 1.00 96.19 87 THR A CA 1
ATOM 659 C C . THR A 1 87 ? 10.875 -0.644 -10.015 1.00 96.19 87 THR A C 1
ATOM 661 O O . THR A 1 87 ? 11.673 -1.523 -9.702 1.00 96.19 87 THR A O 1
ATOM 664 N N . LEU A 1 88 ? 10.416 -0.502 -11.256 1.00 95.69 88 LEU A N 1
ATOM 665 C CA . LEU A 1 88 ? 10.771 -1.370 -12.379 1.00 95.69 88 LEU A CA 1
ATOM 666 C C . LEU A 1 88 ? 11.464 -0.549 -13.463 1.00 95.69 88 LEU A C 1
ATOM 668 O O . LEU A 1 88 ? 10.936 0.476 -13.887 1.00 95.69 88 LEU A O 1
ATOM 672 N N . THR A 1 89 ? 12.629 -0.992 -13.930 1.00 95.62 89 THR A N 1
ATOM 673 C CA . THR A 1 89 ? 13.352 -0.340 -15.030 1.00 95.62 89 THR A CA 1
ATOM 674 C C . THR A 1 89 ? 13.392 -1.254 -16.240 1.00 95.62 89 THR A C 1
ATOM 676 O O . THR A 1 89 ? 13.842 -2.396 -16.156 1.00 95.62 89 THR A O 1
ATOM 679 N N . PHE A 1 90 ? 12.964 -0.718 -17.376 1.00 94.56 90 PHE A N 1
ATOM 680 C CA . PHE A 1 90 ? 12.895 -1.397 -18.658 1.00 94.56 90 PHE A CA 1
ATOM 681 C C . PHE A 1 90 ? 13.893 -0.799 -19.649 1.00 94.56 90 PHE A C 1
ATOM 683 O O . PHE A 1 90 ? 14.162 0.406 -19.613 1.00 94.56 90 PHE A O 1
ATOM 690 N N . ASP A 1 91 ? 14.430 -1.633 -20.537 1.00 93.81 91 ASP A N 1
ATOM 691 C CA . ASP A 1 91 ? 15.204 -1.188 -21.697 1.00 93.81 91 ASP A CA 1
ATOM 692 C C . ASP A 1 91 ? 14.307 -0.665 -22.839 1.00 93.81 91 ASP A C 1
ATOM 694 O O . ASP A 1 91 ? 13.081 -0.588 -22.717 1.00 93.81 91 ASP A O 1
ATOM 698 N N . ALA A 1 92 ? 14.930 -0.288 -23.961 1.00 91.12 92 ALA A N 1
ATOM 699 C CA . ALA A 1 92 ? 14.235 0.241 -25.135 1.00 91.12 92 ALA A CA 1
ATOM 700 C C . ALA A 1 92 ? 13.312 -0.781 -25.814 1.00 91.12 92 ALA A C 1
ATOM 702 O O . ALA A 1 92 ? 12.353 -0.387 -26.475 1.00 91.12 92 ALA A O 1
ATOM 703 N N . ASP A 1 93 ? 13.586 -2.075 -25.636 1.00 90.25 93 ASP A N 1
ATOM 704 C CA . ASP A 1 93 ? 12.773 -3.174 -26.159 1.00 90.25 93 ASP A CA 1
ATOM 705 C C . ASP A 1 93 ? 11.633 -3.547 -25.189 1.00 90.25 93 ASP A C 1
ATOM 707 O O . ASP A 1 93 ? 10.897 -4.512 -25.414 1.00 90.25 93 ASP A O 1
ATOM 711 N N . GLY A 1 94 ? 11.488 -2.800 -24.088 1.00 91.00 94 GLY A N 1
ATOM 712 C CA . GLY A 1 94 ? 10.476 -3.019 -23.063 1.00 91.00 94 GLY A CA 1
ATOM 713 C C . GLY A 1 94 ? 10.773 -4.213 -22.157 1.00 91.00 94 GLY A C 1
ATOM 714 O O . GLY A 1 94 ? 9.853 -4.717 -21.512 1.00 91.00 94 GLY A O 1
ATOM 715 N N . ARG A 1 95 ? 12.016 -4.703 -22.095 1.00 92.69 95 ARG A N 1
ATOM 716 C CA . ARG A 1 95 ? 12.409 -5.807 -21.207 1.00 92.69 95 ARG A CA 1
ATOM 717 C C . ARG A 1 95 ? 12.810 -5.281 -19.845 1.00 92.69 95 ARG A C 1
ATOM 719 O O . ARG A 1 95 ? 13.541 -4.298 -19.760 1.00 92.69 95 ARG A O 1
ATOM 726 N N . LEU A 1 96 ? 12.360 -5.945 -18.782 1.00 94.38 96 LEU A N 1
ATOM 727 C CA . LEU A 1 96 ? 12.803 -5.622 -17.431 1.00 94.38 96 LEU A CA 1
ATOM 728 C C . LEU A 1 9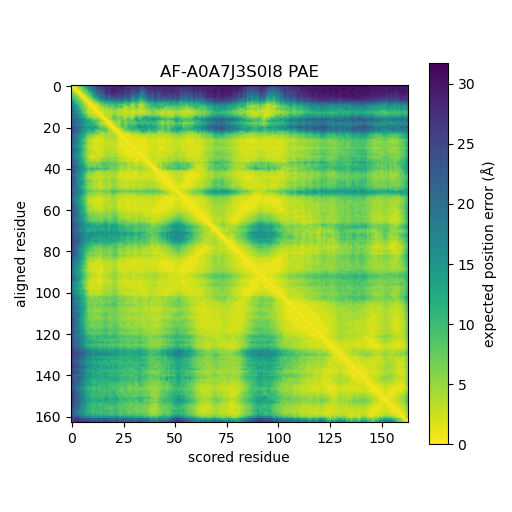6 ? 14.311 -5.889 -17.309 1.00 94.38 96 LEU A C 1
ATOM 730 O O . LEU A 1 96 ? 14.779 -6.985 -17.611 1.00 94.38 96 LEU A O 1
ATOM 734 N N . ILE A 1 97 ? 15.064 -4.883 -16.867 1.00 94.25 97 ILE A N 1
ATOM 735 C CA . ILE A 1 97 ? 16.521 -4.965 -16.683 1.00 94.25 97 ILE A CA 1
ATOM 736 C C . ILE A 1 97 ? 16.947 -4.785 -15.227 1.00 94.25 97 ILE A C 1
ATOM 738 O O . ILE A 1 97 ? 18.023 -5.245 -14.847 1.00 94.25 97 ILE A O 1
ATOM 742 N N . SER A 1 98 ? 16.121 -4.137 -14.406 1.00 94.56 98 SER A N 1
ATOM 743 C CA . SER A 1 98 ? 16.326 -4.050 -12.961 1.00 94.56 98 SER A CA 1
ATOM 744 C C . SER A 1 98 ? 15.027 -3.733 -12.230 1.00 94.56 98 SER A C 1
ATOM 746 O O . SER A 1 98 ? 14.081 -3.193 -12.810 1.00 94.56 98 SER A O 1
ATOM 748 N N . TYR A 1 99 ? 15.001 -4.051 -10.938 1.00 95.81 99 TYR A N 1
ATOM 749 C CA . TYR A 1 99 ? 13.917 -3.693 -10.037 1.00 95.81 99 TYR A CA 1
ATOM 750 C C . TYR A 1 99 ? 14.452 -3.299 -8.658 1.00 95.81 99 TYR A C 1
ATOM 752 O O . TYR A 1 99 ? 15.583 -3.630 -8.301 1.00 95.81 99 TYR A O 1
ATOM 760 N N . GLY A 1 100 ? 13.625 -2.591 -7.895 1.00 94.62 100 GLY A N 1
ATOM 761 C CA . GLY A 1 100 ? 13.800 -2.363 -6.466 1.00 94.62 100 GLY A CA 1
ATOM 762 C C . GLY A 1 100 ? 12.459 -2.557 -5.775 1.00 94.62 100 GLY A C 1
ATOM 763 O O . GLY A 1 100 ? 11.523 -1.818 -6.074 1.00 94.62 100 GLY A O 1
ATOM 764 N N . LEU A 1 101 ? 12.370 -3.569 -4.913 1.00 93.44 101 LEU A N 1
ATOM 765 C CA . LEU A 1 101 ? 11.184 -3.880 -4.122 1.00 93.44 101 LEU A CA 1
ATOM 766 C C . LEU A 1 101 ? 11.423 -3.429 -2.680 1.00 93.44 101 LEU A C 1
ATOM 768 O O . LEU A 1 101 ? 12.345 -3.912 -2.026 1.00 93.44 101 LEU A O 1
ATOM 772 N N . GLU A 1 102 ? 10.580 -2.527 -2.200 1.00 92.69 102 GLU A N 1
ATOM 773 C CA . GLU A 1 102 ? 10.472 -2.169 -0.790 1.00 92.69 102 GLU A CA 1
ATOM 774 C C . GLU A 1 102 ? 9.168 -2.772 -0.273 1.00 92.69 102 GLU A C 1
ATOM 776 O O . GLU A 1 102 ? 8.094 -2.177 -0.391 1.00 92.69 102 GLU A O 1
ATOM 781 N N . ASP A 1 103 ? 9.260 -4.005 0.221 1.00 88.75 103 ASP A N 1
ATOM 782 C CA . ASP A 1 103 ? 8.110 -4.711 0.777 1.00 88.75 103 ASP A CA 1
ATOM 783 C C . ASP A 1 103 ? 7.884 -4.354 2.251 1.00 88.75 103 ASP A C 1
ATOM 785 O O . ASP A 1 103 ? 8.749 -3.798 2.934 1.00 88.75 103 ASP A O 1
ATOM 789 N N . VAL A 1 104 ? 6.704 -4.708 2.744 1.00 87.19 104 VAL A N 1
ATOM 790 C CA . VAL A 1 104 ? 6.342 -4.579 4.150 1.00 87.19 104 VAL A CA 1
ATOM 791 C C . VAL A 1 104 ? 7.182 -5.562 4.970 1.00 87.19 104 VAL A C 1
ATOM 793 O O . VAL A 1 104 ? 7.063 -6.777 4.818 1.00 87.19 104 VAL A O 1
ATOM 796 N N . THR A 1 105 ? 8.038 -5.041 5.848 1.00 88.38 105 THR A N 1
ATOM 797 C CA . THR A 1 105 ? 8.897 -5.858 6.715 1.00 88.38 105 THR A CA 1
ATOM 798 C C . THR A 1 105 ? 8.141 -6.367 7.944 1.00 88.38 105 THR A C 1
ATOM 800 O O . THR A 1 105 ? 7.176 -5.749 8.397 1.00 88.38 105 THR A O 1
ATOM 803 N N . GLU A 1 106 ? 8.610 -7.469 8.541 1.00 88.19 106 GLU A N 1
ATOM 804 C CA . GLU A 1 106 ? 8.074 -7.957 9.824 1.00 88.19 106 GLU A CA 1
ATOM 805 C C . GLU A 1 106 ? 8.182 -6.899 10.931 1.00 88.19 106 GLU A C 1
ATOM 807 O O . GLU A 1 106 ? 7.271 -6.752 11.741 1.00 88.19 106 GLU A O 1
ATOM 812 N N . GLU A 1 107 ? 9.265 -6.118 10.934 1.00 90.38 107 GLU A N 1
ATOM 813 C CA . GLU A 1 107 ? 9.452 -5.007 11.867 1.00 90.38 107 GLU A CA 1
ATOM 814 C C . GLU A 1 107 ? 8.373 -3.931 11.684 1.00 90.38 107 GLU A C 1
ATOM 816 O O . GLU A 1 107 ? 7.767 -3.509 12.665 1.00 90.38 107 GLU A O 1
ATOM 821 N N . ALA A 1 108 ? 8.062 -3.540 10.442 1.00 89.50 108 ALA A N 1
ATOM 822 C CA . ALA A 1 108 ? 6.996 -2.580 10.163 1.00 89.50 108 ALA A CA 1
ATOM 823 C C . ALA A 1 108 ? 5.618 -3.113 10.591 1.00 89.50 108 ALA A C 1
ATOM 825 O O . ALA A 1 108 ? 4.826 -2.371 11.169 1.00 89.50 108 ALA A O 1
ATOM 826 N N . ILE A 1 109 ? 5.350 -4.406 10.372 1.00 90.00 109 ILE A N 1
ATOM 827 C CA . ILE A 1 109 ? 4.128 -5.070 10.853 1.00 90.00 109 ILE A CA 1
ATOM 828 C C . ILE A 1 109 ? 4.048 -5.011 12.377 1.00 90.00 109 ILE A C 1
ATOM 830 O O . ILE A 1 109 ? 2.993 -4.693 12.925 1.00 90.00 109 ILE A O 1
ATOM 834 N N . GLN A 1 110 ? 5.144 -5.318 13.070 1.00 90.62 110 GLN A N 1
ATOM 835 C CA . GLN A 1 110 ? 5.169 -5.309 14.526 1.00 90.62 110 GLN A CA 1
ATOM 836 C C . GLN A 1 110 ? 4.987 -3.894 15.084 1.00 90.62 110 GLN A C 1
ATOM 838 O O . GLN A 1 110 ? 4.207 -3.712 16.015 1.00 90.62 110 GLN A O 1
ATOM 843 N N . MET A 1 111 ? 5.633 -2.893 14.481 1.00 90.38 111 MET A N 1
ATOM 844 C CA . MET A 1 111 ? 5.452 -1.486 14.843 1.00 90.38 111 MET A CA 1
ATOM 845 C C . MET A 1 111 ? 4.001 -1.035 14.667 1.00 90.38 111 MET A C 1
ATOM 847 O O . MET A 1 111 ? 3.461 -0.368 15.547 1.00 90.38 111 MET A O 1
ATOM 851 N N . GLU A 1 112 ? 3.358 -1.421 13.564 1.00 89.69 112 GLU A N 1
ATOM 852 C CA . GLU A 1 112 ? 1.949 -1.105 13.330 1.00 89.69 112 GLU A CA 1
ATOM 853 C C . GLU A 1 112 ? 1.056 -1.785 14.373 1.00 89.69 112 GLU A C 1
ATOM 855 O O . GLU A 1 112 ? 0.209 -1.135 14.982 1.00 89.69 112 GLU A O 1
ATOM 860 N N . LYS A 1 113 ? 1.282 -3.076 14.656 1.00 90.06 113 LYS A N 1
ATOM 861 C CA . LYS A 1 113 ? 0.565 -3.790 15.723 1.00 90.06 113 LYS A CA 1
ATOM 862 C C . LYS A 1 113 ? 0.729 -3.081 17.064 1.00 90.06 113 LYS A C 1
ATOM 864 O O . LYS A 1 113 ? -0.262 -2.824 17.738 1.00 90.06 113 LYS A O 1
ATOM 869 N N . ASP A 1 114 ? 1.949 -2.730 17.449 1.00 90.94 114 ASP A N 1
ATOM 870 C CA . ASP A 1 114 ? 2.204 -2.056 18.721 1.00 90.94 114 ASP A CA 1
ATOM 871 C C . ASP A 1 114 ? 1.500 -0.691 18.787 1.00 90.94 114 ASP A C 1
ATOM 873 O O . ASP A 1 114 ? 0.840 -0.394 19.784 1.00 90.94 114 ASP A O 1
ATOM 877 N N . ALA A 1 115 ? 1.528 0.088 17.700 1.00 89.31 115 ALA A N 1
ATOM 878 C CA . ALA A 1 115 ? 0.806 1.354 17.610 1.00 89.31 115 ALA A CA 1
ATOM 879 C C . ALA A 1 115 ? -0.712 1.169 17.776 1.00 89.31 115 ALA A C 1
ATOM 881 O O . ALA A 1 115 ? -1.350 1.903 18.533 1.00 89.31 115 ALA A O 1
ATOM 882 N N . ILE A 1 116 ? -1.311 0.164 17.127 1.00 89.38 116 ILE A N 1
ATOM 883 C CA . ILE A 1 116 ? -2.741 -0.121 17.295 1.00 89.38 116 ILE A CA 1
ATOM 884 C C . ILE A 1 116 ? -3.054 -0.603 18.716 1.00 89.38 116 ILE A C 1
ATOM 886 O O . ILE A 1 116 ? -4.054 -0.173 19.295 1.00 89.38 116 ILE A O 1
ATOM 890 N N . ALA A 1 117 ? -2.204 -1.434 19.321 1.00 90.12 117 ALA A N 1
ATOM 891 C CA . ALA A 1 117 ? -2.384 -1.870 20.704 1.00 90.12 117 ALA A CA 1
ATOM 892 C C . ALA A 1 117 ? -2.405 -0.677 21.675 1.00 90.12 117 ALA A C 1
ATOM 894 O O . ALA A 1 117 ? -3.248 -0.630 22.573 1.00 90.12 117 ALA A O 1
ATOM 895 N N . GLU A 1 118 ? -1.540 0.321 21.474 1.00 90.44 118 GLU A N 1
ATOM 896 C CA . GLU A 1 118 ? -1.564 1.564 22.252 1.00 90.44 118 GLU A CA 1
ATOM 897 C C . GLU A 1 118 ? -2.872 2.344 22.061 1.00 90.44 118 GLU A C 1
ATOM 899 O O . GLU A 1 118 ? -3.437 2.859 23.031 1.00 90.44 118 GLU A O 1
ATOM 904 N N . LEU A 1 119 ? -3.405 2.401 20.835 1.00 90.00 119 LEU A N 1
ATOM 905 C CA . LEU A 1 119 ? -4.700 3.035 20.569 1.00 90.00 119 LEU A CA 1
ATOM 906 C C . LEU A 1 119 ? -5.852 2.310 21.271 1.00 90.00 119 LEU A C 1
ATOM 908 O O . LEU A 1 119 ? -6.761 2.969 21.784 1.00 90.00 119 LEU A O 1
ATOM 912 N N . VAL A 1 120 ? -5.825 0.977 21.313 1.00 89.50 120 VAL A N 1
ATOM 913 C CA . VAL A 1 120 ? -6.822 0.173 22.032 1.00 89.50 120 VAL A CA 1
ATOM 914 C C . VAL A 1 120 ? -6.728 0.446 23.534 1.00 89.50 120 VAL A C 1
ATOM 916 O O . VAL A 1 120 ? -7.728 0.796 24.158 1.00 89.50 120 VAL A O 1
ATOM 919 N N . GLN A 1 121 ? -5.528 0.358 24.113 1.00 90.00 121 GLN A N 1
ATOM 920 C CA . GLN A 1 121 ? -5.299 0.578 25.547 1.00 90.00 121 GLN A CA 1
ATOM 921 C C . GLN A 1 121 ? -5.631 2.010 25.986 1.00 90.00 121 GLN A C 1
ATOM 923 O O . GLN A 1 121 ? -6.139 2.226 27.086 1.00 90.00 121 GLN A O 1
ATOM 928 N N . GLY A 1 122 ? -5.366 2.993 25.125 1.00 89.81 122 GLY A N 1
ATOM 929 C CA . GLY A 1 122 ? -5.656 4.406 25.359 1.00 89.81 122 GLY A CA 1
ATOM 930 C C . GLY A 1 122 ? -7.102 4.818 25.080 1.00 89.81 122 GLY A C 1
ATOM 931 O O . GLY A 1 122 ? -7.390 6.020 25.097 1.00 89.81 122 GLY A O 1
ATOM 932 N N . ASP A 1 123 ? -7.983 3.858 24.779 1.00 89.38 123 ASP A N 1
ATOM 933 C CA . ASP A 1 123 ? -9.377 4.081 24.401 1.00 89.38 123 ASP A CA 1
ATOM 934 C C . ASP A 1 123 ? -9.498 5.120 23.264 1.00 89.38 123 ASP A C 1
ATOM 936 O O . ASP A 1 123 ? -10.302 6.048 23.316 1.00 89.38 123 ASP A O 1
ATOM 940 N N . LYS A 1 124 ? -8.671 4.997 22.217 1.00 91.69 124 LYS A N 1
ATOM 941 C CA . LYS A 1 124 ? -8.606 5.919 21.060 1.00 91.69 124 LYS A CA 1
ATOM 942 C C . LYS A 1 124 ? -9.300 5.413 19.803 1.00 91.69 124 LYS A C 1
ATOM 944 O O . LYS A 1 124 ? -9.470 6.193 18.867 1.00 91.69 124 LYS A O 1
ATOM 949 N N . LEU A 1 125 ? -9.716 4.152 19.802 1.00 90.88 125 LEU A N 1
ATOM 950 C CA . LEU A 1 125 ? -10.467 3.528 18.718 1.00 90.88 125 LEU A CA 1
ATOM 951 C C . LEU A 1 125 ? -11.968 3.558 19.009 1.00 90.88 125 LEU A C 1
ATOM 953 O O . LEU A 1 125 ? -12.408 3.328 20.141 1.00 90.88 125 LEU A O 1
ATOM 957 N N . TYR A 1 126 ? -12.740 3.869 17.977 1.00 91.94 126 TYR A N 1
ATOM 958 C CA . TYR A 1 126 ? -14.182 3.671 17.927 1.00 91.94 126 TYR A CA 1
ATOM 959 C C . TYR A 1 126 ? -14.506 2.444 17.072 1.00 91.94 126 TYR A C 1
ATOM 961 O O . TYR A 1 126 ? -13.850 2.221 16.062 1.00 91.94 126 TYR A O 1
ATOM 969 N N . PHE A 1 127 ? -15.504 1.653 17.452 1.00 90.56 127 PHE A N 1
ATOM 970 C CA . PHE A 1 127 ? -15.949 0.501 16.667 1.00 90.56 127 PHE A CA 1
ATOM 971 C C . PHE A 1 127 ? -17.339 0.801 16.129 1.00 90.56 127 PHE A C 1
ATOM 973 O O . PHE A 1 127 ? -18.290 0.847 16.908 1.00 90.56 127 PHE A O 1
ATOM 980 N N . ALA A 1 128 ? -17.427 1.027 14.822 1.00 89.88 128 ALA A N 1
ATOM 981 C CA . ALA A 1 128 ? -18.681 1.286 14.140 1.00 89.88 128 ALA A CA 1
ATOM 982 C C . ALA A 1 128 ? -19.560 0.031 14.130 1.00 89.88 128 ALA A C 1
ATOM 984 O O . ALA A 1 128 ? -19.068 -1.089 13.946 1.00 89.88 128 ALA A O 1
ATOM 985 N N . GLY A 1 129 ? -20.864 0.221 14.302 1.00 85.56 129 GLY A N 1
ATOM 986 C CA . GLY A 1 129 ? -21.859 -0.791 13.991 1.00 85.56 129 GLY A CA 1
ATOM 987 C C . GLY A 1 129 ? -21.964 -1.055 12.482 1.00 85.56 129 GLY A C 1
ATOM 988 O O . GLY A 1 129 ? -21.478 -0.265 11.668 1.00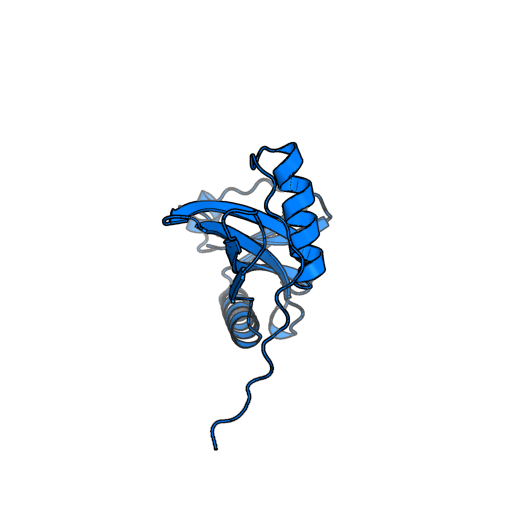 85.56 129 GLY A O 1
ATOM 989 N N . PRO A 1 130 ? -22.614 -2.164 12.090 1.00 81.19 130 PRO A N 1
ATOM 990 C CA . PRO A 1 130 ? -22.933 -2.416 10.689 1.00 81.19 130 PRO A CA 1
ATOM 991 C C . PRO A 1 130 ? -23.792 -1.270 10.140 1.00 81.19 130 PRO A C 1
ATOM 993 O O . PRO A 1 130 ? -24.736 -0.836 10.802 1.00 81.19 130 PRO A O 1
ATOM 996 N N . ASP A 1 131 ? -23.431 -0.776 8.954 1.00 81.88 131 ASP A N 1
ATOM 997 C CA . ASP A 1 131 ? -24.086 0.340 8.253 1.00 81.88 131 ASP A CA 1
ATOM 998 C C . ASP A 1 131 ? -24.120 1.680 9.021 1.00 81.88 131 ASP A C 1
ATOM 1000 O O . ASP A 1 131 ? -24.846 2.600 8.639 1.00 81.88 131 ASP A O 1
ATOM 1004 N N . GLU A 1 132 ? -23.343 1.824 10.100 1.00 88.69 132 GLU A N 1
ATOM 1005 C CA . GLU A 1 132 ? -23.244 3.088 10.830 1.00 88.69 132 GLU A CA 1
ATOM 1006 C C . GLU A 1 132 ? -22.505 4.140 9.990 1.00 88.69 132 GLU A C 1
ATOM 1008 O O . GLU A 1 132 ? -21.377 3.924 9.537 1.00 88.69 132 GLU A O 1
ATOM 1013 N N . GLU A 1 133 ? -23.133 5.301 9.804 1.00 87.88 133 GLU A N 1
ATOM 1014 C CA . GLU A 1 133 ? -22.504 6.455 9.169 1.00 87.88 133 GLU A CA 1
ATOM 1015 C C . GLU A 1 133 ? -21.604 7.179 10.181 1.00 87.88 133 GLU A C 1
ATOM 1017 O O . GLU A 1 133 ? -22.042 7.562 11.267 1.00 87.88 133 GLU A O 1
ATOM 1022 N N . ILE A 1 134 ? -20.327 7.353 9.834 1.00 91.50 134 ILE A N 1
ATOM 1023 C CA . ILE A 1 134 ? -19.314 7.867 10.758 1.00 91.50 134 ILE A CA 1
ATOM 1024 C C . ILE A 1 134 ? -19.212 9.388 10.675 1.00 91.50 134 ILE A C 1
ATOM 1026 O O . ILE A 1 134 ? -18.709 9.938 9.695 1.00 91.50 134 ILE A O 1
ATOM 1030 N N . ASP A 1 135 ? -19.590 10.068 11.760 1.00 91.25 135 ASP A N 1
ATOM 1031 C CA . ASP A 1 135 ? -19.280 11.484 11.966 1.00 91.25 135 ASP A CA 1
ATOM 1032 C C . ASP A 1 135 ? -17.870 11.633 12.561 1.00 91.25 135 ASP A C 1
ATOM 1034 O O . ASP A 1 135 ? -17.633 11.512 13.769 1.00 91.25 135 ASP A O 1
ATOM 1038 N N . THR A 1 136 ? -16.898 11.915 11.696 1.00 90.38 136 THR A N 1
ATOM 1039 C CA . THR A 1 136 ? -15.503 12.114 12.108 1.00 90.38 136 THR A CA 1
ATOM 1040 C C . THR A 1 136 ? -15.329 13.308 13.054 1.00 90.38 136 THR A C 1
ATOM 1042 O O . THR A 1 136 ? -14.449 13.268 13.918 1.00 90.38 136 THR A O 1
ATOM 1045 N N . GLY A 1 137 ? -16.166 14.345 12.954 1.00 89.69 137 GLY A N 1
ATOM 1046 C CA . GLY A 1 137 ? -16.124 15.523 13.822 1.00 89.69 137 GLY A CA 1
ATOM 1047 C C . GLY A 1 137 ? -16.553 15.205 15.255 1.00 89.69 137 GLY A C 1
ATOM 1048 O O . GLY A 1 137 ? -15.923 15.660 16.222 1.00 89.69 137 GLY A O 1
ATOM 1049 N N . GLU A 1 138 ? -17.575 14.364 15.411 1.00 91.19 138 GLU A N 1
ATOM 1050 C CA . GLU A 1 138 ? -17.994 13.856 16.717 1.00 91.19 138 GLU A CA 1
ATOM 1051 C C . GLU A 1 138 ? -16.909 12.966 17.343 1.00 91.19 138 GLU A C 1
ATOM 1053 O O . GLU A 1 138 ? -16.572 13.126 18.522 1.00 91.19 138 GLU A O 1
ATOM 1058 N N . LEU A 1 139 ? -16.300 12.074 16.557 1.00 91.44 139 LEU A N 1
ATOM 1059 C CA . LEU A 1 139 ? -15.221 11.203 17.031 1.00 91.44 139 LEU A CA 1
ATOM 1060 C C . LEU A 1 139 ? -13.989 11.991 17.495 1.00 91.44 139 LEU A C 1
ATOM 1062 O O . LEU A 1 139 ? -13.459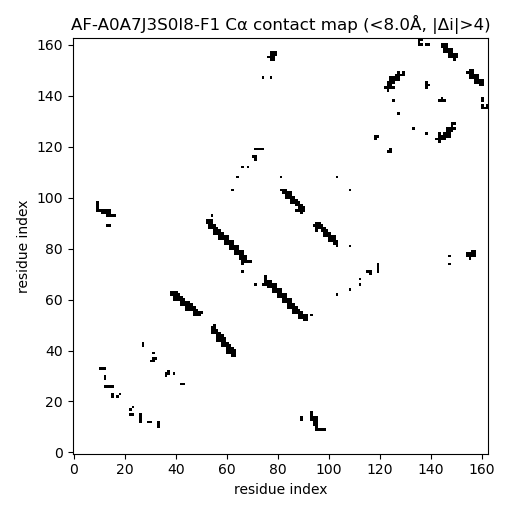 11.729 18.582 1.00 91.44 139 LEU A O 1
ATOM 1066 N N . ILE A 1 140 ? -13.574 13.013 16.741 1.00 89.31 140 ILE A N 1
ATOM 1067 C CA . ILE A 1 140 ? -12.493 13.924 17.147 1.00 89.31 140 ILE A CA 1
ATOM 1068 C C . ILE A 1 140 ? -12.844 14.611 18.474 1.00 89.31 140 ILE A C 1
ATOM 1070 O O . ILE A 1 140 ? -12.019 14.638 19.393 1.00 89.31 140 ILE A O 1
ATOM 1074 N N . SER A 1 141 ? -14.083 15.094 18.623 1.00 89.25 141 SER A N 1
ATOM 1075 C CA . SER A 1 141 ? -14.570 15.727 19.859 1.00 89.25 141 SER A CA 1
ATOM 1076 C C . SER A 1 141 ? -14.565 14.764 21.054 1.00 89.25 141 SER A C 1
ATOM 1078 O O . SER A 1 141 ? -14.257 15.160 22.181 1.00 89.25 141 SER A O 1
ATOM 1080 N N . LYS A 1 142 ? -14.811 13.472 20.808 1.00 89.88 142 LYS A N 1
ATOM 1081 C CA . LYS A 1 142 ? -14.714 12.380 21.792 1.00 89.88 142 LYS A CA 1
ATOM 1082 C C . LYS A 1 142 ? -13.282 11.871 22.015 1.00 89.88 142 LYS A C 1
ATOM 1084 O O . LYS A 1 142 ? -13.086 10.925 22.774 1.00 89.88 142 LYS A O 1
ATOM 1089 N N . LYS A 1 143 ? -12.265 12.497 21.406 1.00 90.81 143 LYS A N 1
ATOM 1090 C CA . LYS A 1 143 ? -10.850 12.075 21.450 1.00 90.81 143 LYS A CA 1
ATOM 1091 C C . LYS A 1 143 ? -10.622 10.653 20.914 1.00 90.81 143 LYS A C 1
ATOM 1093 O O . LYS A 1 143 ? -9.713 9.967 21.394 1.00 90.81 143 LYS A O 1
ATOM 1098 N N . LYS A 1 144 ? -11.413 10.253 19.915 1.00 91.00 144 LYS A N 1
ATOM 1099 C CA . LYS A 1 144 ? -11.335 8.994 19.163 1.00 91.00 144 LYS A CA 1
ATOM 1100 C C . LYS A 1 144 ? -10.814 9.266 17.741 1.00 91.00 144 LYS A C 1
ATOM 1102 O O . LYS A 1 144 ? -11.603 9.332 16.808 1.00 91.00 144 LYS A O 1
ATOM 1107 N N . PRO A 1 145 ? -9.501 9.486 17.546 1.00 90.50 145 PRO A N 1
ATOM 1108 C CA . PRO A 1 145 ? -8.951 9.848 16.236 1.00 90.50 145 PRO A CA 1
ATOM 1109 C C . PRO A 1 145 ? -8.939 8.696 15.213 1.00 90.50 145 PRO A C 1
ATOM 1111 O O . PRO A 1 145 ? -8.507 8.890 14.075 1.00 90.50 145 PRO A O 1
ATOM 1114 N N . PHE A 1 146 ? -9.377 7.500 15.610 1.00 91.88 146 PHE A N 1
ATOM 1115 C CA . PHE A 1 146 ? -9.456 6.323 14.753 1.00 91.88 146 PHE A CA 1
ATOM 1116 C C . PHE A 1 146 ? -10.786 5.607 14.948 1.00 91.88 146 PHE A C 1
ATOM 1118 O O . PHE A 1 146 ? -11.342 5.592 16.050 1.00 91.88 146 PHE A O 1
ATOM 1125 N N . TYR A 1 147 ? -11.263 4.969 13.886 1.00 92.19 147 TYR A N 1
ATOM 1126 C CA . TYR A 1 147 ? -12.445 4.123 13.922 1.00 92.19 147 TYR A CA 1
ATOM 1127 C C . TYR A 1 147 ? -12.239 2.842 13.119 1.00 92.19 147 TYR A C 1
ATOM 1129 O O . TYR A 1 147 ? -11.413 2.787 12.212 1.00 92.19 147 TYR A O 1
ATOM 1137 N N . VAL A 1 148 ? -12.989 1.811 13.485 1.00 91.81 148 VAL A N 1
ATOM 1138 C CA . VAL A 1 148 ? -13.053 0.525 12.802 1.00 91.81 148 VAL A CA 1
ATOM 1139 C C . VAL A 1 148 ? -14.403 0.423 12.120 1.00 91.81 148 VAL A C 1
ATOM 1141 O O . VAL A 1 148 ? -15.421 0.588 12.788 1.00 91.81 148 VAL A O 1
ATOM 1144 N N . GLN A 1 149 ? -14.409 0.128 10.825 1.00 90.69 149 GLN A N 1
ATOM 1145 C CA . GLN A 1 149 ? -15.626 -0.103 10.047 1.00 90.69 149 GLN A CA 1
ATOM 1146 C C . GLN A 1 149 ? -15.442 -1.326 9.150 1.00 90.69 149 GLN A C 1
ATOM 1148 O O . GLN A 1 149 ? -14.323 -1.651 8.749 1.00 90.69 149 GLN A O 1
ATOM 1153 N N . GLU A 1 150 ? -16.534 -2.031 8.882 1.00 89.00 150 GLU A N 1
ATOM 1154 C CA . GLU A 1 150 ? -16.556 -3.146 7.942 1.00 89.00 150 GLU A CA 1
ATOM 1155 C C . GLU A 1 150 ? -16.574 -2.622 6.497 1.00 89.00 150 GLU A C 1
ATOM 1157 O O . GLU A 1 150 ? -17.321 -1.697 6.184 1.00 89.00 150 GLU A O 1
ATOM 1162 N N . ASP A 1 151 ? -15.714 -3.168 5.636 1.00 84.81 151 ASP A N 1
ATOM 1163 C CA . ASP A 1 151 ? -15.697 -2.856 4.207 1.00 84.81 151 ASP A CA 1
ATOM 1164 C C . ASP A 1 151 ? -16.750 -3.664 3.428 1.00 84.81 151 ASP A C 1
ATOM 1166 O O . ASP A 1 151 ? -17.411 -4.554 3.962 1.00 84.81 151 ASP A O 1
ATOM 1170 N N . GLU A 1 152 ? -16.886 -3.390 2.127 1.00 82.81 152 GLU A N 1
ATOM 1171 C CA . GLU A 1 152 ? -17.832 -4.090 1.239 1.00 82.81 152 GLU A CA 1
ATOM 1172 C C . GLU A 1 152 ? -17.593 -5.613 1.147 1.00 82.81 152 GLU A C 1
ATOM 1174 O O . GLU A 1 152 ? -18.461 -6.353 0.684 1.00 82.81 152 GLU A O 1
ATOM 1179 N N . LEU A 1 153 ? -16.418 -6.094 1.571 1.00 82.75 153 LEU A N 1
ATOM 1180 C CA . LEU A 1 153 ? -16.037 -7.507 1.587 1.00 82.75 153 LEU A CA 1
ATOM 1181 C C . LEU A 1 153 ? -16.238 -8.154 2.966 1.00 82.75 153 LEU A C 1
ATOM 1183 O O . LEU A 1 153 ? -15.863 -9.315 3.151 1.00 82.75 153 LEU A O 1
ATOM 1187 N N . GLY A 1 154 ? -16.806 -7.432 3.933 1.00 83.50 154 GLY A N 1
ATOM 1188 C CA . GLY A 1 154 ? -17.009 -7.922 5.292 1.00 83.50 154 GLY A CA 1
ATOM 1189 C C . GLY A 1 154 ? -15.752 -7.865 6.169 1.00 83.50 154 GLY A C 1
ATOM 1190 O O . GLY A 1 154 ? -15.718 -8.477 7.238 1.00 83.50 154 GLY A O 1
ATOM 1191 N N . LYS A 1 155 ? -14.681 -7.184 5.738 1.00 86.62 155 LYS A N 1
ATOM 1192 C CA . LYS A 1 155 ? -13.448 -7.050 6.527 1.00 86.62 155 LYS A CA 1
ATOM 1193 C C . LYS A 1 155 ? -13.499 -5.799 7.388 1.00 86.62 155 LYS A C 1
ATOM 1195 O O . LYS A 1 155 ? -13.695 -4.694 6.893 1.00 86.62 155 LYS A O 1
ATOM 1200 N N . LYS A 1 156 ? -13.207 -5.947 8.677 1.00 89.12 156 LYS A N 1
ATOM 1201 C CA . LYS A 1 156 ? -13.039 -4.807 9.585 1.00 89.12 156 LYS A CA 1
ATOM 1202 C C . LYS A 1 156 ? -11.713 -4.113 9.301 1.00 89.12 156 LYS A C 1
ATOM 1204 O O . LYS A 1 156 ? -10.664 -4.741 9.416 1.00 89.12 156 LYS A O 1
ATOM 1209 N N . ARG A 1 157 ? -11.746 -2.826 8.973 1.00 89.50 157 ARG A N 1
ATOM 1210 C CA . ARG A 1 157 ? -10.562 -2.008 8.679 1.00 89.50 157 ARG A CA 1
ATOM 1211 C C . ARG A 1 157 ? -10.455 -0.835 9.636 1.00 89.50 157 ARG A C 1
ATOM 1213 O O . ARG A 1 157 ? -11.471 -0.314 10.088 1.00 89.50 157 ARG A O 1
ATOM 1220 N N . ILE A 1 158 ? -9.222 -0.418 9.922 1.00 89.50 158 ILE A N 1
ATOM 1221 C CA . ILE A 1 158 ? -8.943 0.795 10.700 1.00 89.50 158 ILE A CA 1
ATOM 1222 C C . ILE A 1 158 ? -8.847 1.988 9.761 1.00 89.50 158 ILE A C 1
ATOM 1224 O O . ILE A 1 158 ? -8.113 1.965 8.776 1.00 89.50 158 ILE A O 1
ATOM 1228 N N . PHE A 1 159 ? -9.530 3.060 10.133 1.00 88.94 159 PHE A N 1
ATOM 1229 C CA . PHE A 1 159 ? -9.493 4.341 9.456 1.00 88.94 159 PHE A CA 1
ATOM 1230 C C . PHE A 1 159 ? -9.113 5.439 10.440 1.00 88.94 159 PHE A C 1
ATOM 1232 O O . PHE A 1 159 ? -9.431 5.395 11.632 1.00 88.94 159 PHE A O 1
ATOM 1239 N N . ARG A 1 160 ? -8.436 6.463 9.927 1.00 89.00 160 ARG A N 1
ATOM 1240 C CA . ARG A 1 160 ? -8.125 7.676 10.679 1.00 89.00 160 ARG A CA 1
ATOM 1241 C C . ARG A 1 160 ? -9.207 8.714 10.421 1.00 89.00 160 ARG A C 1
ATOM 1243 O O . ARG A 1 160 ? -9.597 8.923 9.276 1.00 89.00 160 ARG A O 1
ATOM 1250 N N . THR A 1 161 ? -9.638 9.422 11.460 1.00 85.50 161 THR A N 1
ATOM 1251 C CA . THR A 1 161 ? -10.450 10.628 11.277 1.00 85.50 161 THR A CA 1
ATOM 1252 C C . THR A 1 161 ? -9.565 11.691 10.624 1.00 85.50 161 THR A C 1
ATOM 1254 O O . THR A 1 161 ? -8.660 12.235 11.265 1.00 85.50 161 THR A O 1
ATOM 1257 N N . SER A 1 162 ? -9.754 11.949 9.335 1.00 71.06 162 SER A N 1
ATOM 1258 C CA . SER A 1 162 ? -9.157 13.106 8.671 1.00 71.06 162 SER A CA 1
ATOM 1259 C C . SER A 1 162 ? -9.816 14.375 9.213 1.00 71.06 162 SER A C 1
ATOM 1261 O O . SER A 1 162 ? -11.044 14.461 9.239 1.00 71.06 162 SER A O 1
ATOM 1263 N N . ALA A 1 163 ? -8.989 15.301 9.699 1.00 49.81 163 ALA A N 1
ATOM 1264 C CA . ALA A 1 163 ? -9.401 16.647 10.089 1.00 49.81 163 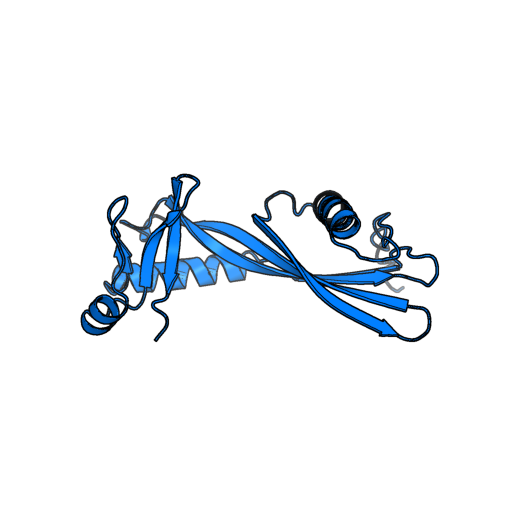ALA A CA 1
ATOM 1265 C C . ALA A 1 163 ? -9.526 17.556 8.862 1.00 49.81 163 ALA A C 1
ATOM 1267 O O . ALA A 1 163 ? -8.763 17.324 7.893 1.00 49.81 163 ALA A O 1
#